Protein AF-A0A2S6N5W7-F1 (afdb_monomer_lite)

Structure (mmCIF, N/CA/C/O backbone):
data_AF-A0A2S6N5W7-F1
#
_entry.id   AF-A0A2S6N5W7-F1
#
loop_
_atom_site.group_PDB
_atom_site.id
_atom_site.type_symbol
_atom_site.label_atom_id
_atom_site.label_alt_id
_atom_site.label_comp_id
_atom_site.label_asym_id
_atom_site.label_entity_id
_atom_site.label_seq_id
_atom_site.pdbx_PDB_ins_code
_atom_site.Cartn_x
_atom_site.Cartn_y
_atom_site.Cartn_z
_atom_site.occupancy
_atom_site.B_iso_or_equiv
_atom_site.auth_seq_id
_atom_site.auth_comp_id
_atom_site.auth_asym_id
_atom_site.auth_atom_id
_atom_site.pdbx_PDB_model_num
ATOM 1 N N . MET A 1 1 ? 11.721 22.274 4.744 1.00 53.12 1 MET A N 1
ATOM 2 C CA . MET A 1 1 ? 12.596 21.079 4.700 1.00 53.12 1 MET A CA 1
ATOM 3 C C . MET A 1 1 ? 11.839 19.957 4.001 1.00 53.12 1 MET A C 1
ATOM 5 O O . MET A 1 1 ? 10.778 19.602 4.506 1.00 53.12 1 MET A O 1
ATOM 9 N N . PRO A 1 2 ? 12.266 19.436 2.838 1.00 49.72 2 PRO A N 1
ATOM 10 C CA . PRO A 1 2 ? 11.461 18.470 2.091 1.00 49.72 2 PRO A CA 1
ATOM 11 C C . PRO A 1 2 ? 11.610 17.052 2.676 1.00 49.72 2 PRO A C 1
ATOM 13 O O . PRO A 1 2 ? 12.251 16.188 2.096 1.00 49.72 2 PRO A O 1
ATOM 16 N N . GLY A 1 3 ? 10.999 16.808 3.841 1.00 54.72 3 GLY A N 1
ATOM 17 C CA . GLY A 1 3 ? 10.796 15.465 4.415 1.00 54.72 3 GLY A CA 1
ATOM 18 C C . GLY A 1 3 ? 9.526 14.763 3.904 1.00 54.72 3 GLY A C 1
ATOM 19 O O . GLY A 1 3 ? 9.169 13.675 4.356 1.00 54.72 3 GLY A O 1
ATOM 20 N N . THR A 1 4 ? 8.811 15.393 2.971 1.00 62.34 4 THR A N 1
ATOM 21 C CA . THR A 1 4 ? 7.495 14.957 2.494 1.00 62.34 4 THR A CA 1
ATOM 22 C C . THR A 1 4 ? 7.573 13.912 1.387 1.00 62.34 4 THR A C 1
ATOM 24 O O . THR A 1 4 ? 6.699 13.055 1.336 1.00 62.34 4 THR A O 1
ATOM 27 N N . CYS A 1 5 ? 8.628 13.913 0.563 1.00 63.00 5 CYS A N 1
ATOM 28 C CA . CYS A 1 5 ? 8.720 13.039 -0.613 1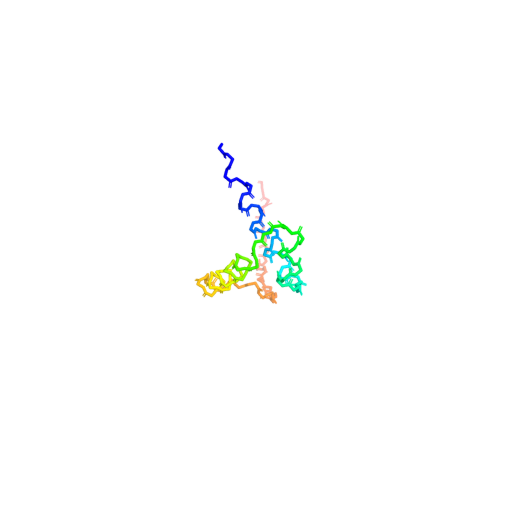.00 63.00 5 CYS A CA 1
ATOM 29 C C . CYS A 1 5 ? 8.810 11.548 -0.234 1.00 63.00 5 CYS A C 1
ATOM 31 O O . CYS A 1 5 ? 8.018 10.735 -0.702 1.00 63.00 5 CYS A O 1
ATOM 33 N N . SER A 1 6 ? 9.695 11.183 0.701 1.00 78.06 6 SER A N 1
ATOM 34 C CA . SER A 1 6 ? 9.849 9.780 1.124 1.00 78.06 6 SER A CA 1
ATOM 35 C C . SER A 1 6 ? 8.644 9.248 1.909 1.00 78.06 6 SER A C 1
ATOM 37 O O . SER A 1 6 ? 8.292 8.075 1.790 1.00 78.06 6 SER A O 1
ATOM 39 N N . THR A 1 7 ? 7.989 10.101 2.704 1.00 85.75 7 THR A N 1
ATOM 40 C CA . THR A 1 7 ? 6.805 9.712 3.488 1.00 85.75 7 THR A CA 1
ATOM 41 C C . THR A 1 7 ? 5.570 9.566 2.599 1.00 85.75 7 THR A C 1
ATOM 43 O O . THR A 1 7 ? 4.812 8.610 2.756 1.00 85.75 7 THR A O 1
ATOM 46 N N . ASP A 1 8 ? 5.376 10.481 1.647 1.00 90.19 8 ASP A N 1
ATOM 47 C CA . ASP A 1 8 ? 4.319 10.393 0.636 1.00 90.19 8 ASP A CA 1
ATOM 48 C C . ASP A 1 8 ? 4.492 9.142 -0.237 1.00 90.19 8 ASP A C 1
ATOM 50 O O . ASP A 1 8 ? 3.542 8.374 -0.391 1.00 90.19 8 ASP A O 1
ATOM 54 N N . LEU A 1 9 ? 5.718 8.853 -0.692 1.00 92.38 9 LEU A N 1
ATOM 55 C CA . LEU A 1 9 ? 6.023 7.629 -1.436 1.00 92.38 9 LEU A CA 1
ATOM 56 C C . LEU A 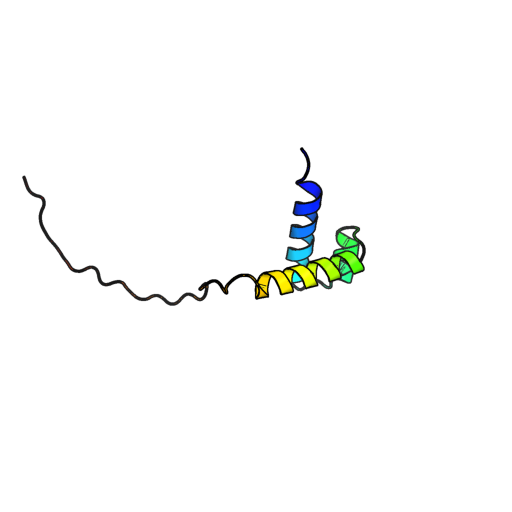1 9 ? 5.651 6.370 -0.642 1.00 92.38 9 LEU A C 1
ATOM 58 O O . LEU A 1 9 ? 4.977 5.485 -1.169 1.00 92.38 9 LEU A O 1
ATOM 62 N N . ARG A 1 10 ? 6.033 6.302 0.640 1.00 94.00 10 ARG A N 1
ATOM 63 C CA . ARG A 1 10 ? 5.668 5.179 1.515 1.00 94.00 10 ARG A CA 1
ATOM 64 C C . ARG A 1 10 ? 4.156 5.024 1.645 1.00 94.00 10 ARG A C 1
ATOM 66 O O . ARG A 1 10 ? 3.664 3.905 1.537 1.00 94.00 10 ARG A O 1
ATOM 73 N N . ARG A 1 11 ? 3.418 6.122 1.837 1.00 93.50 11 ARG A N 1
ATOM 74 C CA . ARG A 1 11 ? 1.949 6.093 1.941 1.00 93.50 11 ARG A CA 1
ATOM 75 C C . ARG A 1 11 ? 1.295 5.577 0.663 1.00 93.50 11 ARG A C 1
ATOM 77 O O . ARG A 1 11 ? 0.430 4.715 0.748 1.00 93.50 11 ARG A O 1
ATOM 84 N N . ARG A 1 12 ? 1.730 6.045 -0.511 1.00 95.62 12 ARG A N 1
ATOM 85 C CA . ARG A 1 12 ? 1.171 5.608 -1.804 1.00 95.62 12 ARG A CA 1
ATOM 86 C C . ARG A 1 12 ? 1.458 4.138 -2.100 1.00 95.62 12 ARG A C 1
ATOM 88 O O . ARG A 1 12 ? 0.570 3.429 -2.562 1.00 95.62 12 ARG A O 1
ATOM 95 N N . VAL A 1 13 ? 2.670 3.674 -1.792 1.00 96.38 13 VAL A N 1
ATOM 96 C CA . VAL A 1 13 ? 3.041 2.257 -1.921 1.00 96.38 13 VAL A CA 1
ATOM 97 C C . VAL A 1 13 ? 2.188 1.386 -0.999 1.00 96.38 13 VAL A C 1
ATOM 99 O O . VAL A 1 13 ? 1.664 0.369 -1.445 1.00 96.38 13 VAL A O 1
ATOM 102 N N . LEU A 1 14 ? 2.013 1.786 0.264 1.00 95.06 14 LEU A N 1
ATOM 103 C CA . LEU A 1 14 ? 1.190 1.037 1.216 1.00 95.06 14 LEU A CA 1
ATOM 104 C C . LEU A 1 14 ? -0.284 1.003 0.805 1.00 95.06 14 LEU A C 1
ATOM 106 O O . LEU A 1 14 ? -0.865 -0.075 0.818 1.00 95.06 14 LEU A O 1
ATOM 110 N N . ALA A 1 15 ? -0.850 2.123 0.349 1.00 95.62 15 ALA A N 1
ATOM 111 C CA . ALA A 1 15 ? -2.235 2.176 -0.114 1.00 95.62 15 ALA A CA 1
ATOM 112 C C . ALA A 1 15 ? -2.501 1.218 -1.293 1.00 95.62 15 ALA A C 1
ATOM 114 O O . ALA A 1 15 ? -3.528 0.546 -1.320 1.00 95.62 15 ALA A O 1
ATOM 115 N N . ALA A 1 16 ? -1.566 1.103 -2.245 1.00 96.31 16 ALA A N 1
ATOM 116 C CA . ALA A 1 16 ? -1.686 0.152 -3.355 1.00 96.31 16 ALA A CA 1
ATOM 117 C C . ALA A 1 16 ? -1.636 -1.311 -2.875 1.00 96.31 16 ALA A C 1
ATOM 119 O O . ALA A 1 16 ? -2.411 -2.150 -3.332 1.00 96.31 16 ALA A O 1
ATOM 120 N N . VAL A 1 17 ? -0.756 -1.617 -1.916 1.00 94.62 17 VAL A N 1
ATOM 121 C CA . VAL A 1 17 ? -0.671 -2.956 -1.308 1.00 94.62 17 VAL A CA 1
ATOM 122 C C . VAL A 1 17 ? -1.933 -3.282 -0.499 1.00 94.62 17 VAL A C 1
ATOM 124 O O . VAL A 1 17 ? -2.423 -4.407 -0.560 1.00 94.62 17 VAL A O 1
ATOM 127 N N . GLU A 1 18 ? -2.491 -2.318 0.235 1.00 91.69 18 GLU A N 1
ATOM 128 C CA . GLU A 1 18 ? -3.753 -2.474 0.974 1.00 91.69 18 GLU A CA 1
ATOM 129 C C . GLU A 1 18 ? -4.958 -2.658 0.048 1.00 91.69 18 GLU A C 1
ATOM 131 O O . GLU A 1 18 ? -5.859 -3.428 0.375 1.00 91.69 18 GLU A O 1
ATOM 136 N N . ALA A 1 19 ? -4.938 -2.039 -1.136 1.00 94.69 19 ALA A N 1
ATOM 137 C CA . ALA A 1 19 ? -5.921 -2.268 -2.194 1.00 94.69 19 ALA A CA 1
ATOM 138 C C . ALA A 1 19 ? -5.824 -3.671 -2.835 1.00 94.69 19 ALA A C 1
ATOM 140 O O . ALA A 1 19 ? -6.641 -4.015 -3.687 1.00 94.69 19 ALA A O 1
ATOM 141 N N . GLY A 1 20 ? -4.846 -4.491 -2.429 1.00 94.56 20 GLY A N 1
ATOM 142 C CA . GLY A 1 20 ? -4.660 -5.861 -2.904 1.00 94.56 20 GLY A CA 1
ATOM 143 C C . GLY A 1 20 ? -3.743 -5.990 -4.120 1.00 94.56 20 GLY A C 1
ATOM 144 O O . GLY A 1 20 ? -3.632 -7.085 -4.674 1.00 94.56 20 GLY A O 1
ATOM 145 N N . GLU A 1 21 ? -3.062 -4.917 -4.545 1.00 95.94 21 GLU A N 1
ATOM 146 C CA . GLU A 1 21 ? -2.061 -5.027 -5.608 1.00 95.94 21 GLU A CA 1
ATOM 147 C C . GLU A 1 21 ? -0.870 -5.887 -5.151 1.00 95.94 21 GLU A C 1
ATOM 149 O O . GLU A 1 21 ? -0.391 -5.810 -4.016 1.00 95.94 21 GLU A O 1
ATOM 154 N N . MET A 1 22 ? -0.344 -6.701 -6.071 1.00 94.00 22 MET A N 1
ATOM 155 C CA . MET A 1 22 ? 0.805 -7.560 -5.791 1.00 94.00 22 MET A CA 1
ATOM 156 C C . MET A 1 22 ? 2.054 -6.706 -5.485 1.00 94.00 22 MET A C 1
ATOM 158 O O . MET A 1 22 ? 2.407 -5.850 -6.303 1.00 94.00 22 MET A O 1
ATOM 162 N N . PRO A 1 23 ? 2.810 -6.960 -4.396 1.00 91.12 23 PRO A N 1
ATOM 163 C CA . PRO A 1 23 ? 3.967 -6.141 -4.008 1.00 91.12 23 PRO A CA 1
ATOM 164 C C . PRO A 1 23 ? 5.037 -5.982 -5.098 1.00 91.12 23 PRO A C 1
ATOM 166 O O . PRO A 1 23 ? 5.687 -4.942 -5.186 1.00 91.12 23 PRO A O 1
ATOM 169 N N . GLY A 1 24 ? 5.216 -6.996 -5.953 1.00 93.75 24 GLY A N 1
ATOM 170 C CA . GLY A 1 24 ? 6.116 -6.927 -7.108 1.00 93.75 24 GLY A CA 1
ATOM 171 C C . GLY A 1 24 ? 5.650 -5.941 -8.184 1.00 93.75 24 GLY A C 1
ATOM 172 O O . GLY A 1 24 ? 6.465 -5.194 -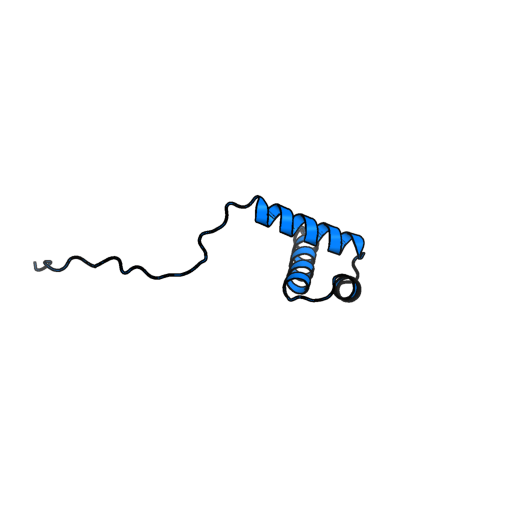8.720 1.00 93.75 24 GLY A O 1
ATOM 173 N N . THR A 1 25 ? 4.344 -5.893 -8.450 1.00 96.31 25 THR A N 1
ATOM 174 C CA . THR A 1 25 ? 3.727 -4.939 -9.382 1.00 96.31 25 THR A CA 1
ATOM 175 C C . THR A 1 25 ? 3.826 -3.516 -8.842 1.00 96.31 25 THR A C 1
ATOM 177 O O . THR A 1 25 ? 4.237 -2.607 -9.561 1.00 96.31 25 THR A O 1
ATOM 180 N N . VAL A 1 26 ? 3.546 -3.332 -7.548 1.00 97.25 26 VAL A N 1
ATOM 181 C CA . VAL A 1 26 ? 3.683 -2.035 -6.868 1.00 97.25 26 VAL A CA 1
ATOM 182 C C . VAL A 1 26 ? 5.137 -1.549 -6.914 1.00 97.25 26 VAL A C 1
ATOM 184 O O . VAL A 1 26 ? 5.394 -0.394 -7.242 1.00 97.25 26 VAL A O 1
ATOM 187 N N . ALA A 1 27 ? 6.106 -2.433 -6.661 1.00 96.75 27 ALA A N 1
ATOM 188 C CA . ALA A 1 27 ? 7.527 -2.102 -6.734 1.00 96.75 27 ALA A CA 1
ATOM 189 C C . ALA A 1 27 ? 7.934 -1.555 -8.113 1.00 96.75 27 ALA A C 1
ATOM 191 O O . ALA A 1 27 ? 8.592 -0.517 -8.194 1.00 96.75 27 ALA A O 1
ATOM 192 N N . ALA A 1 28 ? 7.492 -2.212 -9.190 1.00 96.50 28 ALA A N 1
ATOM 193 C CA . ALA A 1 28 ? 7.743 -1.759 -10.556 1.00 96.50 28 ALA A CA 1
ATOM 194 C C . ALA A 1 28 ? 7.064 -0.410 -10.851 1.00 96.50 28 ALA A C 1
ATOM 196 O O . ALA A 1 28 ? 7.705 0.496 -11.379 1.00 96.50 28 ALA A O 1
ATOM 197 N N . ARG A 1 29 ? 5.796 -0.247 -10.450 1.00 96.25 29 ARG A N 1
ATOM 198 C CA . ARG A 1 29 ? 5.008 0.980 -10.661 1.00 96.25 29 ARG A CA 1
ATOM 199 C C . ARG A 1 29 ? 5.630 2.214 -10.006 1.00 96.25 29 ARG A C 1
ATOM 201 O O . ARG A 1 29 ? 5.596 3.292 -10.589 1.00 96.25 29 ARG A O 1
ATOM 208 N N . PHE A 1 30 ? 6.177 2.062 -8.802 1.00 94.44 30 PHE A N 1
ATOM 209 C CA . PHE A 1 30 ? 6.755 3.162 -8.023 1.00 94.44 30 PH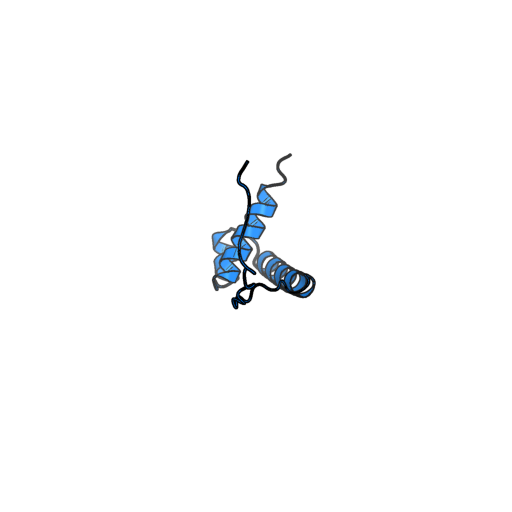E A CA 1
ATOM 210 C C . PHE A 1 30 ? 8.288 3.237 -8.104 1.00 94.44 30 PHE A C 1
ATOM 212 O O . PHE A 1 30 ? 8.883 4.064 -7.419 1.00 94.44 30 PHE A O 1
ATOM 219 N N . MET A 1 31 ? 8.929 2.392 -8.923 1.00 95.62 31 MET A N 1
ATOM 220 C CA . MET A 1 31 ? 10.390 2.317 -9.079 1.00 95.62 31 MET A CA 1
ATOM 221 C C . MET A 1 31 ? 11.139 2.144 -7.746 1.00 95.62 31 MET A C 1
ATOM 223 O O . MET A 1 31 ? 12.196 2.729 -7.515 1.00 95.62 31 MET A O 1
ATOM 227 N N . VAL A 1 32 ? 10.589 1.321 -6.851 1.00 95.19 32 VAL A N 1
ATOM 228 C CA . VAL A 1 32 ? 11.197 0.989 -5.555 1.00 95.19 32 VAL A CA 1
ATOM 229 C C . VAL A 1 32 ? 11.601 -0.480 -5.514 1.00 95.19 32 VAL A C 1
ATOM 231 O O . VAL A 1 32 ? 10.997 -1.333 -6.159 1.00 95.19 32 VAL A O 1
ATOM 234 N N . GLY A 1 33 ? 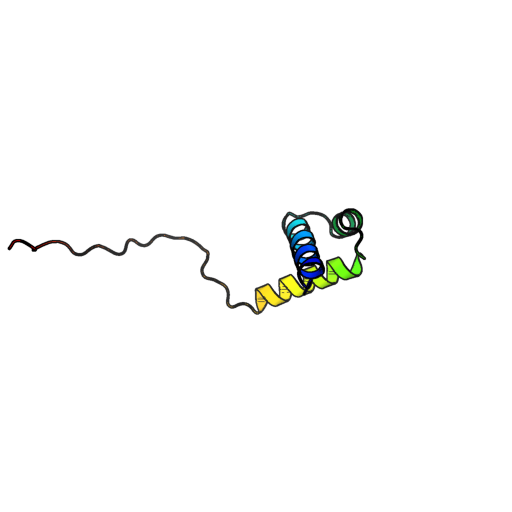12.626 -0.812 -4.727 1.00 96.00 33 GLY A N 1
ATOM 235 C CA . GLY A 1 33 ? 13.037 -2.204 -4.549 1.00 96.00 33 GLY A CA 1
ATOM 236 C C . GLY A 1 33 ? 11.927 -3.052 -3.918 1.00 96.00 33 GLY A C 1
ATOM 237 O O . GLY A 1 33 ? 11.309 -2.640 -2.936 1.00 96.00 33 GLY A O 1
ATOM 238 N N . ARG A 1 34 ? 11.714 -4.276 -4.425 1.00 95.56 34 ARG A N 1
ATOM 239 C CA . ARG A 1 34 ? 10.725 -5.227 -3.871 1.00 95.56 34 ARG A CA 1
ATOM 240 C C . ARG A 1 34 ? 10.902 -5.432 -2.364 1.00 95.56 34 ARG A C 1
ATOM 242 O O . ARG A 1 34 ? 9.930 -5.385 -1.620 1.00 95.56 34 ARG A O 1
ATOM 249 N N . THR A 1 35 ? 12.146 -5.579 -1.907 1.00 96.62 35 THR A N 1
ATOM 250 C CA . THR A 1 35 ? 12.491 -5.717 -0.482 1.00 96.62 35 THR A CA 1
ATOM 251 C C . THR A 1 35 ? 12.007 -4.530 0.352 1.00 96.62 35 THR A C 1
ATOM 253 O O . THR A 1 35 ? 11.537 -4.722 1.470 1.00 96.62 35 THR A O 1
ATOM 256 N N . THR A 1 36 ? 12.056 -3.310 -0.190 1.00 95.31 36 THR A N 1
ATOM 257 C CA . THR A 1 36 ? 11.544 -2.106 0.481 1.00 95.31 36 THR A CA 1
ATOM 258 C C . THR A 1 36 ? 10.030 -2.165 0.643 1.00 95.31 36 THR A C 1
ATOM 260 O O . THR A 1 36 ? 9.534 -1.873 1.728 1.00 95.31 36 THR A O 1
ATOM 263 N N . VAL A 1 37 ? 9.304 -2.598 -0.393 1.00 96.12 37 VAL A N 1
ATOM 264 C CA . VAL A 1 37 ? 7.842 -2.766 -0.331 1.00 96.12 37 VAL A CA 1
ATOM 265 C C . VAL A 1 37 ? 7.462 -3.810 0.718 1.00 96.12 37 VAL A C 1
ATOM 267 O O . VAL A 1 37 ? 6.624 -3.531 1.571 1.00 96.12 37 VAL A O 1
ATOM 270 N N . TYR A 1 38 ? 8.120 -4.975 0.717 1.00 94.94 38 TYR A N 1
ATOM 271 C CA . TYR A 1 38 ? 7.885 -6.010 1.729 1.00 94.94 38 TYR A CA 1
ATOM 272 C C . TYR A 1 38 ? 8.178 -5.513 3.143 1.00 94.94 38 TYR A C 1
ATOM 274 O O . TYR A 1 38 ? 7.370 -5.735 4.043 1.00 94.94 38 TYR A O 1
ATOM 282 N N . ARG A 1 39 ? 9.296 -4.800 3.337 1.00 94.94 39 ARG A N 1
ATOM 283 C CA . ARG A 1 39 ? 9.638 -4.221 4.638 1.00 94.94 39 ARG A CA 1
ATOM 284 C C . ARG A 1 39 ? 8.568 -3.235 5.087 1.00 94.94 39 ARG A C 1
ATOM 286 O O . ARG A 1 39 ? 8.077 -3.347 6.197 1.00 94.94 39 ARG A O 1
ATOM 293 N N . TRP A 1 40 ? 8.156 -2.302 4.231 1.00 94.75 40 TRP A N 1
ATOM 294 C CA . TRP A 1 40 ? 7.112 -1.339 4.585 1.00 94.75 40 TRP A CA 1
ATOM 295 C C . TRP A 1 40 ? 5.774 -2.002 4.899 1.00 94.75 40 TRP A C 1
ATOM 297 O O . TRP A 1 40 ? 5.124 -1.582 5.852 1.00 94.75 40 TRP A O 1
ATOM 307 N N . ALA A 1 41 ? 5.382 -3.031 4.146 1.00 92.00 41 ALA A N 1
ATOM 308 C CA . ALA A 1 41 ? 4.166 -3.786 4.418 1.00 92.00 41 ALA A CA 1
ATOM 309 C C . ALA A 1 41 ? 4.238 -4.508 5.774 1.00 92.00 41 ALA A C 1
ATOM 311 O O . ALA A 1 41 ? 3.280 -4.455 6.540 1.00 92.00 41 ALA A O 1
ATOM 312 N N . ALA A 1 42 ? 5.373 -5.134 6.102 1.00 92.00 42 ALA A N 1
ATOM 313 C CA . ALA A 1 42 ? 5.584 -5.774 7.400 1.00 92.00 42 ALA A CA 1
ATOM 314 C C . ALA A 1 42 ? 5.513 -4.760 8.554 1.00 92.00 42 ALA A C 1
ATOM 316 O O . ALA A 1 42 ? 4.781 -4.976 9.515 1.00 92.00 42 ALA A O 1
ATOM 317 N N . GLU A 1 43 ? 6.193 -3.621 8.412 1.00 91.56 43 GLU A N 1
ATOM 318 C CA . GLU A 1 43 ? 6.175 -2.524 9.386 1.00 91.56 43 GLU A CA 1
ATOM 319 C C . GLU A 1 43 ? 4.761 -1.962 9.590 1.00 91.56 43 GLU A C 1
ATOM 321 O O . GLU A 1 43 ? 4.355 -1.714 10.716 1.00 91.56 43 GLU A O 1
ATOM 326 N N . ALA A 1 44 ? 3.973 -1.794 8.522 1.00 88.38 44 ALA A N 1
ATOM 327 C CA . ALA A 1 44 ? 2.589 -1.323 8.628 1.00 88.38 44 ALA A CA 1
ATOM 328 C C . ALA A 1 44 ? 1.682 -2.327 9.362 1.00 88.38 44 ALA A C 1
ATOM 330 O O . ALA A 1 44 ? 0.795 -1.932 10.119 1.00 88.38 44 ALA A O 1
ATOM 331 N N . ARG A 1 45 ? 1.913 -3.634 9.175 1.00 86.38 45 ARG A N 1
ATOM 332 C CA . ARG A 1 45 ? 1.191 -4.688 9.907 1.00 86.38 45 ARG A CA 1
ATOM 333 C C . ARG A 1 45 ? 1.583 -4.737 11.380 1.00 86.38 45 ARG A C 1
ATOM 335 O O . ARG A 1 45 ? 0.715 -4.993 12.209 1.00 86.38 45 ARG A O 1
ATOM 342 N N . ASP A 1 46 ? 2.855 -4.522 11.696 1.00 88.56 46 ASP A N 1
ATOM 343 C CA . ASP A 1 46 ? 3.347 -4.459 13.073 1.00 88.56 46 ASP A CA 1
ATOM 344 C C . ASP A 1 46 ? 2.831 -3.205 13.793 1.00 88.56 46 ASP A C 1
ATOM 346 O O . ASP A 1 46 ? 2.275 -3.306 14.884 1.00 88.56 46 ASP A O 1
ATOM 350 N N . GLU A 1 47 ? 2.872 -2.046 13.134 1.00 83.38 47 GLU A N 1
ATOM 351 C CA . GLU A 1 47 ? 2.301 -0.798 13.650 1.00 83.38 47 GLU A CA 1
ATOM 352 C C . GLU A 1 47 ? 0.795 -0.936 13.909 1.00 83.38 47 GLU A C 1
ATOM 354 O O . GLU A 1 47 ? 0.314 -0.580 14.979 1.00 83.38 47 GLU A O 1
ATOM 359 N N . GLY A 1 48 ? 0.042 -1.547 12.988 1.00 79.75 48 GLY A N 1
ATOM 360 C CA . GLY A 1 48 ? -1.386 -1.813 13.186 1.00 79.75 48 GLY A CA 1
ATOM 361 C C . GLY A 1 48 ? -1.697 -2.797 14.324 1.00 79.75 48 GLY A C 1
ATOM 362 O O . GLY A 1 48 ? -2.800 -2.763 14.863 1.00 79.75 48 GLY A O 1
ATOM 363 N N . ARG A 1 49 ? -0.750 -3.667 14.709 1.00 76.38 49 ARG A N 1
ATOM 364 C CA . ARG A 1 49 ? -0.871 -4.531 15.900 1.00 76.38 49 ARG A CA 1
ATOM 365 C C . ARG A 1 49 ? -0.549 -3.785 17.192 1.00 76.38 49 ARG A C 1
ATOM 367 O O . ARG A 1 49 ? -1.122 -4.115 18.227 1.00 76.38 49 ARG A O 1
ATOM 374 N N . ARG A 1 50 ? 0.394 -2.841 17.142 1.00 69.75 50 ARG A N 1
ATOM 375 C CA . ARG A 1 50 ? 0.840 -2.042 18.295 1.00 69.75 50 ARG A CA 1
ATOM 376 C C . ARG A 1 50 ? -0.097 -0.883 18.597 1.00 69.75 50 ARG A C 1
ATOM 378 O O . ARG A 1 50 ? -0.264 -0.535 19.763 1.00 69.75 50 ARG A O 1
ATOM 385 N N . ALA A 1 51 ? -0.720 -0.307 17.572 1.00 64.88 51 ALA A N 1
ATOM 386 C CA . ALA A 1 51 ? -1.767 0.679 17.749 1.00 64.88 51 ALA A CA 1
ATOM 387 C C . ALA A 1 51 ? -2.924 0.029 18.534 1.00 64.88 51 ALA A C 1
ATOM 389 O O . ALA A 1 51 ? -3.420 -1.024 18.119 1.00 64.88 51 ALA A O 1
ATOM 390 N N . PRO A 1 52 ? -3.367 0.606 19.670 1.00 53.66 52 PRO A N 1
ATOM 391 C CA . PRO A 1 52 ? -4.534 0.099 20.379 1.00 53.66 52 PRO A CA 1
ATOM 392 C C . PRO A 1 52 ? -5.702 0.071 19.394 1.00 53.66 52 PRO A C 1
ATOM 394 O O . PRO A 1 52 ? -6.019 1.096 18.793 1.00 53.66 52 PRO A O 1
ATOM 397 N N . ARG A 1 53 ? -6.290 -1.115 19.184 1.00 55.19 53 ARG A N 1
ATOM 398 C CA . ARG A 1 53 ? -7.371 -1.351 18.218 1.00 55.19 53 ARG A CA 1
ATOM 399 C C . ARG A 1 53 ? -8.424 -0.239 18.350 1.00 55.19 53 ARG A C 1
ATOM 401 O O . ARG A 1 53 ? -9.120 -0.213 19.367 1.00 55.19 53 ARG A O 1
ATOM 408 N N . PRO A 1 54 ? -8.563 0.674 17.371 1.00 51.97 54 PRO A N 1
ATOM 409 C CA . PRO A 1 54 ? -9.598 1.687 17.443 1.00 51.97 54 PRO A CA 1
ATOM 410 C C . PRO A 1 54 ? -10.960 1.001 17.329 1.00 51.97 54 PRO A C 1
ATOM 412 O O . PRO A 1 54 ? -11.152 0.080 16.532 1.00 51.97 54 PRO A O 1
ATOM 415 N N . ALA A 1 55 ? -11.911 1.453 18.142 1.00 52.88 55 ALA A N 1
ATOM 416 C CA . ALA A 1 55 ? -13.309 1.038 18.131 1.00 52.88 55 ALA A CA 1
ATOM 417 C C . ALA A 1 55 ? -14.057 1.548 16.881 1.00 52.88 55 ALA A C 1
ATOM 419 O O . ALA A 1 55 ? -15.134 2.121 16.983 1.00 52.88 55 ALA A O 1
ATOM 420 N N . SER A 1 56 ? -13.504 1.370 15.682 1.00 52.47 56 SER A N 1
ATOM 421 C CA . SER A 1 56 ? -14.200 1.669 14.429 1.00 52.47 56 SER A CA 1
ATOM 422 C C . SER A 1 56 ? -14.889 0.405 13.916 1.00 52.47 56 SER A C 1
ATOM 424 O O . SER A 1 56 ? -14.543 -0.152 12.877 1.00 52.47 56 SER A O 1
ATOM 426 N N . GLY A 1 57 ? -15.841 -0.076 14.709 1.00 47.53 57 GLY A N 1
ATOM 427 C CA . GLY A 1 57 ? -16.919 -0.953 14.280 1.00 47.53 57 GLY A CA 1
ATOM 428 C C . GLY A 1 57 ? -18.201 -0.267 14.720 1.00 47.53 57 GLY A C 1
ATOM 429 O O . GLY A 1 57 ? -18.497 -0.248 15.910 1.00 47.53 57 GLY A O 1
ATOM 430 N N . GLY A 1 58 ? -18.896 0.382 13.789 1.00 48.75 58 GLY A N 1
ATOM 431 C CA . GLY A 1 58 ? -20.161 1.039 14.084 1.00 48.75 58 GLY A CA 1
ATOM 432 C C . GLY A 1 58 ? -21.208 0.039 14.572 1.00 48.75 58 GLY A C 1
ATOM 433 O O . GLY A 1 58 ? -21.436 -0.985 13.934 1.00 48.75 58 GLY A O 1
ATOM 434 N N . ALA A 1 59 ? -21.854 0.372 15.684 1.00 47.50 59 ALA A N 1
ATOM 435 C CA . ALA A 1 59 ? -23.250 0.063 15.947 1.00 47.50 59 ALA A CA 1
ATOM 436 C C . ALA A 1 59 ? -23.789 1.152 16.876 1.00 47.50 59 ALA A C 1
ATOM 438 O O . ALA A 1 59 ? -23.239 1.438 17.940 1.00 47.50 59 ALA A O 1
ATOM 439 N N . GLU A 1 60 ? -24.838 1.796 16.397 1.00 52.91 60 GLU A N 1
ATOM 440 C CA . GLU A 1 60 ? -25.580 2.870 17.026 1.00 52.91 60 GLU A CA 1
ATOM 441 C C . GLU A 1 60 ? -26.146 2.394 18.368 1.00 52.91 60 GLU A C 1
ATOM 443 O O . GLU A 1 60 ? -26.782 1.345 18.445 1.00 52.91 60 GLU A O 1
ATOM 448 N N . THR A 1 61 ? -25.962 3.176 19.432 1.00 48.00 61 THR A N 1
ATOM 449 C CA . THR A 1 61 ? -26.887 3.124 20.566 1.00 48.00 61 THR A CA 1
ATOM 450 C C . THR A 1 61 ? -27.316 4.545 20.869 1.00 48.00 61 THR A C 1
ATOM 452 O O . THR A 1 61 ? -26.532 5.404 21.266 1.00 48.00 61 THR A O 1
ATOM 455 N N . THR A 1 62 ? -28.585 4.797 20.571 1.00 51.88 62 THR A N 1
ATOM 456 C CA . THR A 1 62 ? -29.339 5.992 20.911 1.00 51.88 62 THR A CA 1
ATOM 457 C C . THR A 1 62 ? -29.127 6.336 22.383 1.00 51.88 62 THR A C 1
ATOM 459 O O . THR A 1 62 ? -29.737 5.750 23.278 1.00 51.88 62 THR A O 1
ATOM 462 N N . GLY A 1 63 ? -28.286 7.336 22.633 1.00 42.56 63 GLY A N 1
ATOM 463 C CA . GLY A 1 63 ? -28.349 8.129 23.848 1.00 42.56 63 GLY A CA 1
ATOM 464 C C . GLY A 1 63 ? -29.661 8.901 23.831 1.00 42.56 63 GLY A C 1
ATOM 465 O O . GLY A 1 63 ? -29.740 9.996 23.289 1.00 42.56 63 GLY A O 1
ATOM 466 N N . ARG A 1 64 ? -30.707 8.267 24.362 1.00 45.97 64 ARG A N 1
ATOM 467 C CA . ARG A 1 64 ? -31.929 8.870 24.898 1.00 45.97 64 ARG A CA 1
ATOM 468 C C . ARG A 1 64 ? 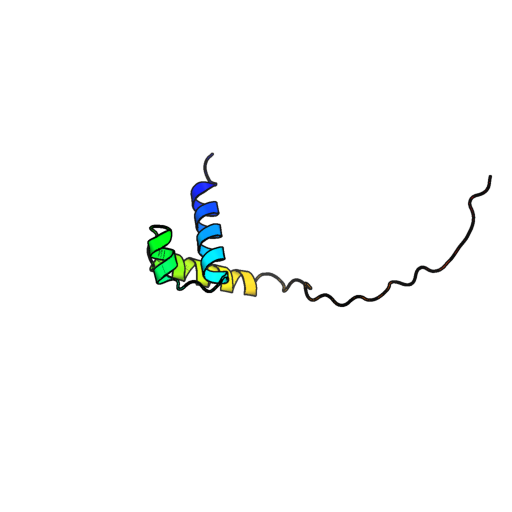-31.701 10.343 25.268 1.00 45.97 64 ARG A C 1
ATOM 470 O O . ARG A 1 64 ? -31.002 10.610 26.239 1.00 45.97 64 ARG A O 1
ATOM 477 N N . CYS A 1 65 ? -32.325 11.279 24.554 1.00 34.50 65 CYS A N 1
ATOM 478 C CA . CYS A 1 65 ? -32.567 12.618 25.087 1.00 34.50 65 CYS A CA 1
ATOM 479 C C . CYS A 1 65 ? -33.609 12.485 26.213 1.00 34.50 65 CYS A C 1
ATOM 481 O O . CYS A 1 65 ? -34.742 12.093 25.917 1.00 34.50 65 CYS A O 1
ATOM 483 N N . PRO A 1 66 ? -33.295 12.759 27.494 1.00 47.59 66 PRO A N 1
ATOM 484 C CA . PRO A 1 66 ? -34.338 13.092 28.449 1.00 47.59 66 PRO A CA 1
ATOM 485 C C . PRO A 1 66 ? -34.862 14.498 28.124 1.00 47.59 66 PRO A C 1
ATOM 487 O O . PRO A 1 66 ? -34.122 15.374 27.680 1.00 47.59 66 PRO A O 1
ATOM 490 N N . GLY A 1 67 ? -36.173 14.651 28.257 1.00 37.59 67 GLY A N 1
ATOM 491 C CA . GLY A 1 67 ? -36.934 15.752 27.696 1.00 37.59 67 GLY A CA 1
ATOM 492 C C . GLY A 1 67 ? -36.684 17.134 28.298 1.00 37.59 67 GLY A C 1
ATOM 493 O O . GLY A 1 67 ? -36.201 17.286 29.410 1.00 37.59 67 GLY A O 1
ATOM 494 N N . ALA A 1 68 ? -37.146 18.099 27.504 1.00 39.75 68 ALA A N 1
ATOM 495 C CA . ALA A 1 68 ? -38.049 19.179 27.879 1.00 39.75 68 ALA A CA 1
ATOM 496 C C . ALA A 1 68 ? -37.640 20.192 28.968 1.00 39.75 68 ALA A C 1
ATOM 498 O O . ALA A 1 68 ? -37.487 19.869 30.139 1.00 39.75 68 ALA A O 1
ATOM 499 N N . ALA A 1 69 ? -37.763 21.451 28.531 1.00 39.69 69 ALA A N 1
ATOM 500 C CA . ALA A 1 69 ? -38.425 22.571 29.203 1.00 39.69 69 ALA A CA 1
ATOM 501 C C . ALA A 1 69 ? -37.538 23.735 29.675 1.00 39.69 69 ALA A C 1
ATOM 503 O O . ALA A 1 69 ? -36.534 23.561 30.353 1.00 39.69 69 ALA A O 1
ATOM 504 N N . ALA A 1 70 ? -38.072 24.922 29.360 1.00 42.47 70 ALA A N 1
ATOM 505 C CA . ALA A 1 70 ? -37.829 26.246 29.927 1.00 42.47 70 ALA A CA 1
ATOM 506 C C . ALA A 1 70 ? -36.588 27.022 29.456 1.00 42.47 70 ALA A C 1
ATOM 508 O O . ALA A 1 70 ? -35.500 26.852 29.984 1.00 42.47 70 ALA A O 1
ATOM 509 N N . MET A 1 71 ? -36.822 27.976 28.546 1.00 39.38 71 MET A N 1
ATOM 510 C CA . MET A 1 71 ? -36.446 29.380 28.760 1.00 39.38 71 MET A CA 1
ATOM 511 C C . MET A 1 71 ? -37.531 30.266 28.129 1.00 39.38 71 MET A C 1
ATOM 513 O O . MET A 1 71 ? -37.616 30.397 26.910 1.00 39.38 71 MET A O 1
ATOM 517 N N . ALA A 1 72 ? -38.383 30.815 28.990 1.00 40.88 72 ALA A N 1
ATOM 518 C CA . ALA A 1 72 ? -39.098 32.062 28.780 1.00 40.88 72 ALA A CA 1
ATOM 519 C C . ALA A 1 72 ? -38.736 32.933 29.988 1.00 40.88 72 ALA A C 1
ATOM 521 O O . ALA A 1 72 ? -39.049 32.531 31.108 1.00 40.88 72 ALA A O 1
ATOM 522 N N . ASP A 1 73 ? -37.977 34.000 29.750 1.00 45.44 73 ASP A N 1
ATOM 523 C CA . ASP A 1 73 ? -38.214 35.385 30.197 1.00 45.44 73 ASP A CA 1
ATOM 524 C C . ASP A 1 73 ? -37.150 36.283 29.540 1.00 45.44 73 ASP A C 1
ATOM 526 O O . ASP A 1 73 ? -35.942 35.983 29.705 1.00 45.44 73 ASP A O 1
#

Sequence (73 aa):
MPGTCSTDLRRRVLAAVEAGEMPGTVAARFMVGRTTVYRWAAEARDEGRRAPRPASGGAETTGRCPGAAAMAD

Radius of gyration: 22.24 Å; chains: 1; bounding box: 52×43×41 Å

Foldseek 3Di:
DPPPPVVVLLVVLLVCVVVVDDLVVSCVVSVHDSVVSVVSNVVVVVVCVVPDPDPPDDDDDDPDDDDDDDDDD

Organism: Rhodopila globiformis (NCBI:txid1071)

InterPro domains:
  IPR002622 Transposase, Synechocystis PCC 6803 [PF01710] (6-42)
  IPR009057 Homedomain-like superfamily [SSF46689] (4-58)

Secondary structure (DSSP, 8-state):
---HHHHHHHHHHHHHHHTT--HHHHHHHTT--HHHHHHHHHHHHHHHHHS----------------------

pLDDT: mean 75.48, std 22.07, range [34.5, 97.25]